Protein AF-A0A1G0DVR5-F1 (afdb_monomer)

Foldseek 3Di:
DDDDDPVVVVVVCVVVVDVNDDDPDPLVVQLLLLCLLVNPVDDPDRSPSNVSSVVVDVVVPDDDDDDPCWDADPNDIGRVSVSVVSNPDDDPPD

Radius of gyration: 15.61 Å; Cα contacts (8 Å, |Δi|>4): 63; chains: 1; bounding box: 48×39×32 Å

Mean predicted aligned error: 5.09 Å

Sequence (94 aa):
MRRASAVAVVRQMLEQNPNSPLTSSCGRLFDAAAGLLGVCAISAFEGQAAMTLEGLAERHGRIEPLHEGYTAKYGELDLLPLLKALSGIRDPDY

Structure (mmCIF, N/CA/C/O backbone):
data_AF-A0A1G0DVR5-F1
#
_entry.id   AF-A0A1G0DVR5-F1
#
loop_
_atom_site.group_PDB
_atom_site.id
_atom_site.type_symbol
_atom_site.label_atom_id
_atom_site.label_alt_id
_atom_site.label_comp_id
_atom_site.label_asym_id
_atom_site.label_entity_id
_atom_site.label_seq_id
_atom_site.pdbx_PDB_ins_code
_atom_site.Cartn_x
_atom_site.Cartn_y
_atom_site.Cartn_z
_atom_site.occupancy
_atom_site.B_iso_or_equiv
_atom_site.auth_seq_id
_atom_site.auth_comp_id
_atom_site.auth_asym_id
_atom_site.auth_atom_id
_atom_site.pdbx_PDB_model_num
ATOM 1 N N . MET A 1 1 ? -33.453 -9.999 10.724 1.00 46.62 1 MET A N 1
ATOM 2 C CA . MET A 1 1 ? -32.605 -8.800 10.536 1.00 46.62 1 MET A CA 1
ATOM 3 C C . MET A 1 1 ? -31.314 -9.248 9.845 1.00 46.62 1 MET A C 1
ATOM 5 O O . MET A 1 1 ? -30.582 -10.030 10.435 1.00 46.62 1 MET A O 1
ATOM 9 N N . ARG A 1 2 ? -31.081 -8.900 8.568 1.00 60.84 2 ARG A N 1
ATOM 10 C CA . ARG A 1 2 ? -29.847 -9.288 7.848 1.00 60.84 2 ARG A CA 1
ATOM 11 C C . ARG A 1 2 ? -28.702 -8.389 8.326 1.00 60.84 2 ARG A C 1
ATOM 13 O O . ARG A 1 2 ? -28.833 -7.173 8.250 1.00 60.84 2 ARG A O 1
ATOM 20 N N . ARG A 1 3 ? -27.607 -8.969 8.826 1.00 70.81 3 ARG A N 1
ATOM 21 C CA . ARG A 1 3 ? -26.373 -8.213 9.097 1.00 70.81 3 ARG A CA 1
ATOM 22 C C . ARG A 1 3 ? -25.757 -7.784 7.764 1.00 70.81 3 ARG A C 1
ATOM 24 O O . ARG A 1 3 ? -25.668 -8.602 6.848 1.00 70.81 3 ARG A O 1
ATOM 31 N N . ALA A 1 4 ? -25.351 -6.522 7.660 1.00 73.75 4 ALA A N 1
ATOM 32 C CA . ALA A 1 4 ? -24.520 -6.064 6.553 1.00 73.75 4 ALA A CA 1
ATOM 33 C C . ALA A 1 4 ? -23.175 -6.810 6.582 1.00 73.75 4 ALA A C 1
ATOM 35 O O . ALA A 1 4 ? -22.667 -7.132 7.660 1.00 73.75 4 ALA A O 1
ATOM 36 N N . SER A 1 5 ? -22.608 -7.112 5.413 1.00 91.62 5 SER A N 1
ATOM 37 C CA . SER A 1 5 ? -21.266 -7.696 5.341 1.00 91.62 5 SER A CA 1
ATOM 38 C C . SER A 1 5 ? -20.224 -6.678 5.812 1.00 91.62 5 SER A C 1
ATOM 40 O O . SER A 1 5 ? -20.413 -5.473 5.640 1.00 91.62 5 SER A O 1
ATOM 42 N N . ALA A 1 6 ? -19.102 -7.147 6.364 1.00 90.19 6 ALA A N 1
ATOM 43 C CA . ALA A 1 6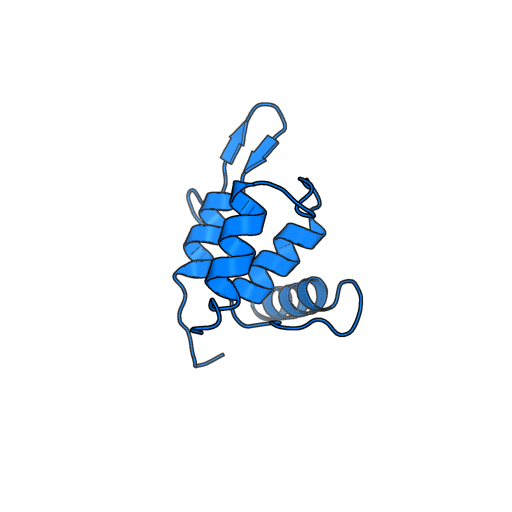 ? -18.008 -6.266 6.787 1.00 90.19 6 ALA A CA 1
ATOM 44 C C . ALA A 1 6 ? -17.539 -5.338 5.649 1.00 90.19 6 ALA A C 1
ATOM 46 O O . ALA A 1 6 ? -17.306 -4.155 5.871 1.00 90.19 6 ALA A O 1
ATOM 47 N N . VAL A 1 7 ? -17.510 -5.843 4.411 1.00 92.06 7 VAL A N 1
ATOM 48 C CA . VAL A 1 7 ? -17.181 -5.058 3.210 1.00 92.06 7 VAL A CA 1
ATOM 49 C C . VAL A 1 7 ? -18.162 -3.904 2.988 1.00 92.06 7 VAL A C 1
ATOM 51 O O . VAL A 1 7 ? -17.737 -2.792 2.684 1.00 92.06 7 VAL A O 1
ATOM 54 N N . ALA A 1 8 ? -19.469 -4.144 3.141 1.00 93.81 8 ALA A N 1
ATOM 55 C CA . ALA A 1 8 ? -20.475 -3.096 2.981 1.00 93.81 8 ALA A CA 1
ATOM 56 C C . ALA A 1 8 ? -20.334 -2.009 4.059 1.00 93.81 8 ALA A C 1
ATOM 58 O O . ALA A 1 8 ? -20.459 -0.826 3.752 1.00 93.81 8 ALA A O 1
ATOM 59 N N . VAL A 1 9 ? -20.013 -2.406 5.294 1.00 93.25 9 VAL A N 1
ATOM 60 C CA . VAL A 1 9 ? -19.779 -1.470 6.403 1.00 93.25 9 VAL A CA 1
ATOM 61 C C . VAL A 1 9 ? -18.536 -0.615 6.152 1.00 93.25 9 VAL A C 1
ATOM 63 O O . VAL A 1 9 ? -18.621 0.606 6.229 1.00 93.25 9 VAL A O 1
ATOM 66 N N . VAL A 1 10 ? -17.401 -1.223 5.789 1.00 93.25 10 VAL A N 1
ATOM 67 C CA . VAL A 1 10 ? -16.158 -0.482 5.503 1.00 93.25 10 VAL A CA 1
ATOM 68 C C . VAL A 1 10 ? -16.341 0.472 4.322 1.00 93.25 10 VAL A C 1
ATOM 70 O O . VAL A 1 10 ? -15.918 1.620 4.402 1.00 93.25 10 VAL A O 1
ATOM 73 N N . ARG A 1 11 ? -17.035 0.052 3.255 1.00 93.94 11 ARG A N 1
ATOM 74 C CA . ARG A 1 11 ? -17.364 0.938 2.126 1.00 93.94 11 ARG A CA 1
ATOM 75 C C . ARG A 1 11 ? -18.124 2.181 2.587 1.00 93.94 11 ARG A C 1
ATOM 77 O O . ARG A 1 11 ? -17.738 3.287 2.230 1.00 93.94 11 ARG A O 1
ATOM 84 N N . GLN A 1 12 ? -19.160 2.004 3.404 1.00 94.12 12 GLN A N 1
ATOM 85 C CA . GLN A 1 12 ? -19.936 3.124 3.930 1.00 94.12 12 GLN A CA 1
ATOM 86 C C . GLN A 1 12 ? -19.081 4.052 4.809 1.00 94.12 12 GLN A C 1
ATOM 88 O O . GLN A 1 12 ? -19.243 5.269 4.748 1.00 94.12 12 GLN A O 1
ATOM 93 N N . MET A 1 13 ? -18.156 3.500 5.604 1.00 93.81 13 MET A N 1
ATOM 94 C CA . MET A 1 13 ? -17.216 4.301 6.396 1.00 93.81 13 MET A CA 1
ATOM 95 C C . MET A 1 13 ? -16.279 5.131 5.513 1.00 93.81 13 MET A C 1
ATOM 97 O O . MET A 1 13 ? -16.045 6.295 5.813 1.00 93.81 13 MET A O 1
ATOM 101 N N . LEU A 1 14 ? -15.798 4.578 4.399 1.00 93.19 14 LEU A N 1
ATOM 102 C CA . LEU A 1 14 ? -14.966 5.321 3.449 1.00 93.19 14 LEU A CA 1
ATOM 103 C C . LEU A 1 14 ? -15.759 6.410 2.709 1.00 93.19 14 LEU A C 1
ATOM 105 O O . LEU A 1 14 ? -15.239 7.490 2.470 1.00 93.19 14 LEU A O 1
ATOM 109 N N . GLU A 1 15 ? -17.025 6.159 2.364 1.00 93.44 15 GLU A N 1
ATOM 110 C CA . GLU A 1 15 ? -17.876 7.134 1.661 1.00 93.44 15 GLU A CA 1
ATOM 111 C C . GLU A 1 15 ? -18.292 8.314 2.550 1.00 93.44 15 GLU A C 1
ATOM 113 O O . GLU A 1 15 ? -18.379 9.447 2.084 1.00 93.44 15 GLU A O 1
ATOM 118 N N . GLN A 1 16 ? -18.568 8.053 3.829 1.00 92.12 16 GLN A N 1
ATOM 119 C CA . GLN A 1 16 ? -19.030 9.070 4.782 1.00 92.12 16 GLN A CA 1
ATOM 120 C C . GLN A 1 16 ? -17.881 9.682 5.603 1.00 92.12 16 GLN A C 1
ATOM 122 O O . GLN A 1 16 ? -18.096 10.613 6.379 1.00 92.12 16 GLN A O 1
ATOM 127 N N . ASN A 1 17 ? -16.673 9.126 5.479 1.00 84.81 17 ASN A N 1
ATOM 128 C CA . ASN A 1 17 ? -15.475 9.423 6.262 1.00 84.81 17 ASN A CA 1
ATOM 129 C C . ASN A 1 17 ? -15.544 9.311 7.812 1.00 84.81 17 ASN A C 1
ATOM 131 O O . ASN A 1 17 ? -14.645 9.855 8.464 1.00 84.81 17 ASN A O 1
ATOM 135 N N . PRO A 1 18 ? -16.491 8.614 8.490 1.00 89.44 18 PRO A N 1
ATOM 136 C CA . PRO A 1 18 ? -16.335 8.366 9.921 1.00 89.44 18 PRO A CA 1
ATOM 137 C C . PRO A 1 18 ? -15.127 7.454 10.165 1.00 89.44 18 PRO A C 1
ATOM 139 O O . PRO A 1 18 ? -14.987 6.411 9.524 1.00 89.44 18 PRO A O 1
ATOM 142 N N . ASN A 1 19 ? -14.258 7.829 11.109 1.00 89.12 19 ASN A N 1
ATOM 143 C CA . ASN A 1 19 ? -13.068 7.055 11.497 1.00 89.12 19 ASN A CA 1
ATOM 144 C C . ASN A 1 19 ? -12.148 6.665 10.318 1.00 89.12 19 ASN A C 1
ATOM 146 O O . ASN A 1 19 ? -11.442 5.664 10.398 1.00 89.12 19 ASN A O 1
ATOM 150 N N . SER A 1 20 ? -12.163 7.449 9.236 1.00 92.81 20 SER A N 1
ATOM 151 C CA . SER A 1 20 ? -11.422 7.178 7.995 1.00 92.81 20 SER A CA 1
ATOM 152 C C . SER A 1 20 ? -10.548 8.383 7.605 1.00 92.81 20 SER A C 1
ATOM 154 O O . SER A 1 20 ? -10.755 8.968 6.543 1.00 92.81 20 SER A O 1
ATOM 156 N N . PRO A 1 21 ? -9.622 8.842 8.475 1.00 93.06 21 PRO A N 1
ATOM 157 C CA . PRO A 1 21 ? -8.795 10.004 8.167 1.00 93.06 21 PRO A CA 1
ATOM 158 C C . PRO A 1 21 ? -7.917 9.749 6.936 1.00 93.06 21 PRO A C 1
ATOM 160 O O . PRO A 1 21 ? -7.379 8.654 6.754 1.00 93.06 21 PRO A O 1
ATOM 163 N N . LEU A 1 22 ? -7.733 10.784 6.114 1.00 93.88 22 LEU A N 1
ATOM 164 C CA . LEU A 1 22 ? -6.791 10.743 4.997 1.00 93.88 22 LEU A CA 1
ATOM 165 C C . LEU A 1 22 ? -5.352 10.608 5.511 1.00 93.88 22 LEU A C 1
ATOM 167 O O . LEU A 1 22 ? -4.996 11.131 6.568 1.00 93.88 22 LEU A O 1
ATOM 171 N N . THR A 1 23 ? -4.508 9.929 4.737 1.00 94.19 23 THR A N 1
ATOM 172 C CA . THR A 1 23 ? -3.091 9.743 5.058 1.00 94.19 23 THR A CA 1
ATOM 173 C C . THR A 1 23 ? -2.239 9.772 3.796 1.00 94.19 23 THR A C 1
ATOM 175 O O . THR A 1 23 ? -2.631 9.237 2.764 1.00 94.19 23 THR A O 1
ATOM 178 N N . SER A 1 24 ? -1.055 10.374 3.900 1.00 94.50 24 SER A N 1
ATOM 179 C CA . SER A 1 24 ? 0.019 10.321 2.900 1.00 94.50 24 SER A CA 1
ATOM 180 C C . SER A 1 24 ? 1.147 9.365 3.315 1.00 94.50 24 SER A C 1
ATOM 182 O O . SER A 1 24 ? 2.257 9.424 2.789 1.00 94.50 24 SER A O 1
ATOM 184 N N . SER A 1 25 ? 0.896 8.496 4.300 1.00 95.06 25 SER A N 1
ATOM 185 C CA . SER A 1 25 ? 1.903 7.582 4.835 1.00 95.06 25 SER A CA 1
ATOM 186 C C . SER A 1 25 ? 2.358 6.566 3.787 1.00 95.06 25 SER A C 1
ATOM 188 O O . SER A 1 25 ? 1.584 5.718 3.343 1.00 95.06 25 SER A O 1
ATOM 190 N N . CYS A 1 26 ? 3.653 6.589 3.474 1.00 94.50 26 CYS A N 1
ATOM 191 C CA . CYS A 1 26 ? 4.283 5.590 2.616 1.00 94.50 26 CYS A CA 1
ATOM 192 C C . CYS A 1 26 ? 4.133 4.167 3.191 1.00 94.50 26 CYS A C 1
ATOM 194 O O . CYS A 1 26 ? 3.801 3.237 2.465 1.00 94.50 26 CYS A O 1
ATOM 196 N N . GLY A 1 27 ? 4.252 3.989 4.513 1.00 95.50 27 GLY A N 1
ATOM 197 C CA . GLY A 1 27 ? 4.054 2.681 5.152 1.00 95.50 27 GLY A CA 1
ATOM 198 C C . GLY A 1 27 ? 2.646 2.109 4.940 1.00 95.50 27 GLY A C 1
ATOM 199 O O . GLY A 1 27 ? 2.494 0.912 4.720 1.00 95.50 27 GLY A O 1
ATOM 200 N N . ARG A 1 28 ? 1.605 2.958 4.923 1.00 96.50 28 ARG A N 1
ATOM 201 C CA . ARG A 1 28 ? 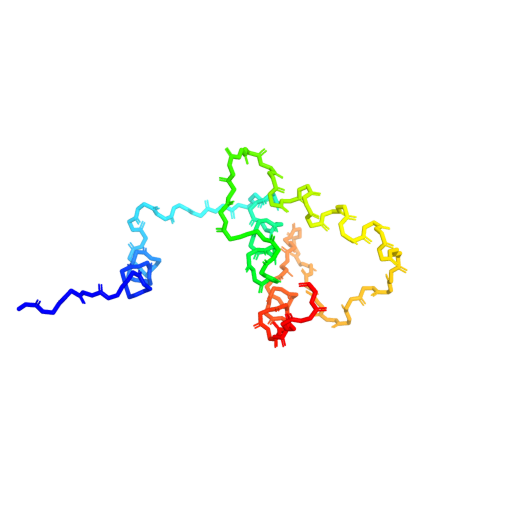0.235 2.516 4.598 1.00 96.50 28 ARG A CA 1
ATOM 202 C C . ARG A 1 28 ? 0.096 2.075 3.134 1.00 96.50 28 ARG A C 1
ATOM 204 O O . ARG A 1 28 ? -0.692 1.172 2.868 1.00 96.50 28 ARG A O 1
ATOM 211 N N . LEU A 1 29 ? 0.861 2.663 2.205 1.00 96.38 29 LEU A N 1
ATOM 212 C CA . LEU A 1 29 ? 0.903 2.227 0.800 1.00 96.38 29 LEU A CA 1
ATOM 213 C C . LEU A 1 29 ? 1.508 0.823 0.667 1.00 96.38 29 LEU A C 1
ATOM 215 O O . LEU A 1 29 ? 0.938 -0.015 -0.029 1.00 96.38 29 LEU A O 1
ATOM 219 N N . PHE A 1 30 ? 2.614 0.546 1.366 1.00 97.19 30 PHE A N 1
ATOM 220 C CA . PHE A 1 30 ? 3.222 -0.791 1.389 1.00 97.19 30 PHE A CA 1
ATOM 221 C C . PHE A 1 30 ? 2.302 -1.836 2.027 1.00 97.19 30 PHE A C 1
ATOM 223 O O . PHE A 1 30 ? 2.141 -2.923 1.477 1.00 97.19 30 PHE A O 1
ATOM 230 N N . ASP A 1 31 ? 1.632 -1.496 3.128 1.00 97.12 31 ASP A N 1
ATOM 231 C CA . ASP A 1 31 ? 0.641 -2.381 3.743 1.00 97.12 31 ASP A CA 1
ATOM 232 C C . ASP A 1 31 ? -0.532 -2.681 2.795 1.00 97.12 31 ASP A C 1
ATOM 234 O O . ASP A 1 31 ? -0.982 -3.823 2.713 1.00 97.12 31 ASP A O 1
ATOM 238 N N . ALA A 1 32 ? -1.005 -1.686 2.035 1.00 96.00 32 ALA A N 1
ATOM 239 C CA . ALA A 1 32 ? -2.046 -1.893 1.032 1.00 96.00 32 ALA A CA 1
ATOM 240 C C . ALA A 1 32 ? -1.578 -2.834 -0.090 1.00 96.00 32 ALA A C 1
ATOM 242 O O . ALA A 1 32 ? -2.311 -3.749 -0.459 1.00 96.00 32 ALA A O 1
ATOM 243 N N . ALA A 1 33 ? -0.356 -2.654 -0.599 1.00 96.75 33 ALA A N 1
ATOM 244 C CA . ALA A 1 33 ? 0.226 -3.545 -1.602 1.00 96.75 33 ALA A CA 1
ATOM 245 C C . ALA A 1 33 ? 0.356 -4.989 -1.083 1.00 96.75 33 ALA A C 1
ATOM 247 O O . ALA A 1 33 ? -0.053 -5.925 -1.768 1.00 96.75 33 ALA A O 1
ATOM 248 N N . ALA A 1 34 ? 0.849 -5.172 0.146 1.00 96.62 34 ALA A N 1
ATOM 249 C CA . ALA A 1 34 ? 0.976 -6.484 0.780 1.00 96.62 34 ALA A CA 1
ATOM 250 C C . ALA A 1 34 ? -0.387 -7.167 0.989 1.00 96.62 34 ALA A C 1
ATOM 252 O O . ALA A 1 34 ? -0.513 -8.372 0.775 1.00 96.62 34 ALA A O 1
ATOM 253 N N . GLY A 1 35 ? -1.416 -6.403 1.368 1.00 94.81 35 GLY A N 1
ATOM 254 C CA . GLY A 1 35 ? -2.782 -6.910 1.497 1.00 94.81 35 GLY A CA 1
ATOM 255 C C . GLY A 1 35 ? -3.400 -7.308 0.153 1.00 94.81 35 GLY A C 1
ATOM 256 O O . GLY A 1 3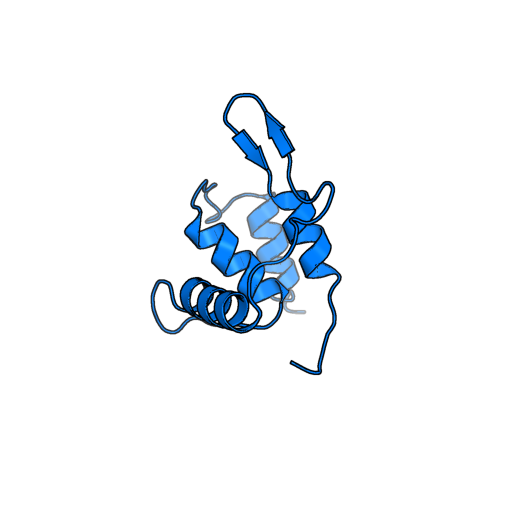5 ? -4.022 -8.363 0.058 1.00 94.81 35 GLY A O 1
ATOM 257 N N . LEU A 1 36 ? -3.200 -6.501 -0.898 1.00 94.75 36 LEU A N 1
ATOM 258 C CA . LEU A 1 36 ? -3.684 -6.791 -2.255 1.00 94.75 36 LEU A CA 1
ATOM 259 C C . LEU A 1 36 ? -3.054 -8.055 -2.846 1.00 94.75 36 LEU A C 1
ATOM 261 O O . LEU A 1 36 ? -3.747 -8.825 -3.502 1.00 94.75 36 LEU A O 1
ATOM 265 N N . LEU A 1 37 ? -1.764 -8.269 -2.587 1.00 94.38 37 LEU A N 1
ATOM 266 C CA . LEU A 1 37 ? -1.016 -9.443 -3.036 1.00 94.38 37 LEU A CA 1
ATOM 267 C C . LEU A 1 37 ? -1.245 -10.688 -2.164 1.00 94.38 37 LEU A C 1
ATOM 269 O O . LEU A 1 37 ? -0.655 -11.726 -2.431 1.00 94.38 37 LEU A O 1
ATOM 273 N N . GLY A 1 38 ? -2.046 -10.597 -1.098 1.00 93.31 38 GLY A N 1
ATOM 274 C CA . GLY A 1 38 ? -2.272 -11.715 -0.175 1.00 93.31 38 GLY A CA 1
ATOM 275 C C . GLY A 1 38 ? -1.081 -12.054 0.733 1.00 93.31 38 GLY A C 1
ATOM 276 O O . GLY A 1 38 ? -1.164 -13.003 1.505 1.00 93.31 38 GLY A O 1
ATOM 277 N N . VAL A 1 39 ? -0.007 -11.258 0.706 1.00 94.94 39 VAL A N 1
ATOM 278 C CA . VAL A 1 39 ? 1.223 -11.467 1.490 1.00 94.94 39 VAL A CA 1
ATOM 279 C C . VAL A 1 39 ? 0.969 -11.322 2.990 1.00 94.94 39 VAL A C 1
ATOM 281 O O . VAL A 1 39 ? 1.487 -12.088 3.799 1.00 94.94 39 VAL A O 1
ATOM 284 N N . CYS A 1 40 ? 0.183 -10.319 3.386 1.00 95.25 40 CYS A N 1
ATOM 285 C CA . CYS A 1 40 ? -0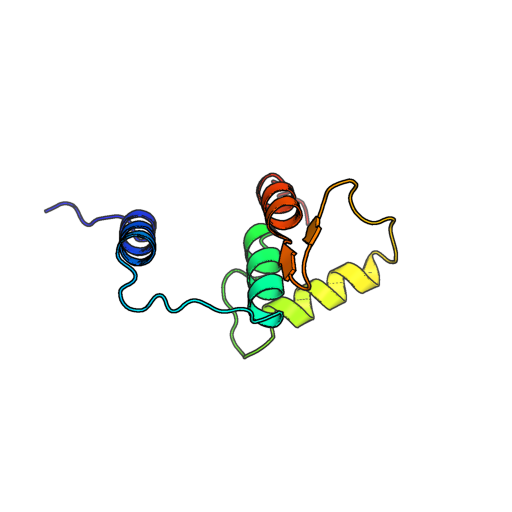.139 -10.080 4.788 1.00 95.25 40 CYS A CA 1
ATOM 286 C C . CYS A 1 40 ? -1.541 -9.479 4.925 1.00 95.25 40 CYS A C 1
ATOM 288 O O . CYS A 1 40 ? -1.746 -8.287 4.708 1.00 95.25 40 CYS A O 1
ATOM 290 N N . ALA A 1 41 ? -2.517 -10.314 5.292 1.00 92.56 41 ALA A N 1
ATOM 291 C CA . ALA A 1 41 ? -3.889 -9.868 5.543 1.00 92.56 41 ALA A CA 1
ATOM 292 C C . ALA A 1 41 ? -4.085 -9.288 6.957 1.00 92.56 41 ALA A C 1
ATOM 294 O O . ALA A 1 41 ? -4.956 -8.445 7.166 1.00 92.56 41 ALA A O 1
ATOM 295 N N . ILE A 1 42 ? -3.301 -9.758 7.936 1.00 95.50 42 ILE A N 1
ATOM 296 C CA . ILE A 1 42 ? -3.365 -9.333 9.340 1.00 95.50 42 ILE A CA 1
ATOM 297 C C . ILE A 1 42 ? -1.937 -9.188 9.869 1.00 95.50 42 ILE A C 1
ATOM 299 O O . ILE A 1 42 ? -1.216 -10.179 9.989 1.00 95.50 42 ILE A O 1
ATOM 303 N N . SER A 1 43 ? -1.556 -7.962 10.224 1.00 95.62 43 SER A N 1
ATOM 304 C CA . SER A 1 43 ? -0.281 -7.664 10.881 1.00 95.62 43 SER A CA 1
ATOM 305 C C . SER A 1 43 ? -0.400 -7.846 12.398 1.00 95.62 43 SER A C 1
ATOM 307 O O . SER A 1 43 ? -1.320 -7.322 13.022 1.00 95.62 43 SER A O 1
ATOM 309 N N . ALA A 1 44 ? 0.548 -8.558 13.001 1.00 97.00 44 ALA A N 1
ATOM 310 C CA . ALA A 1 44 ? 0.699 -8.744 14.443 1.00 97.00 44 ALA A CA 1
ATOM 311 C C . ALA A 1 44 ? 1.501 -7.614 15.113 1.00 97.00 44 ALA A C 1
ATOM 313 O O . ALA A 1 44 ? 1.374 -7.404 16.318 1.00 97.00 44 ALA A O 1
ATOM 314 N N . PHE A 1 45 ? 2.321 -6.890 14.347 1.00 96.81 45 PHE A N 1
ATOM 315 C CA . PHE A 1 45 ? 3.102 -5.747 14.819 1.00 96.81 45 PHE A CA 1
ATOM 316 C C . PHE A 1 45 ? 3.230 -4.667 13.737 1.00 96.81 45 PHE A C 1
ATOM 318 O O . PHE A 1 45 ? 2.967 -4.904 12.554 1.00 96.81 45 PHE A O 1
ATOM 325 N N . GLU A 1 46 ? 3.615 -3.460 14.151 1.00 96.38 46 GLU A N 1
ATOM 326 C CA . GLU A 1 46 ? 3.781 -2.318 13.253 1.00 96.38 46 GLU A CA 1
ATOM 327 C C . GLU A 1 46 ? 4.903 -2.569 12.237 1.00 96.38 46 GLU A C 1
ATOM 329 O O . GLU A 1 46 ? 6.015 -2.942 12.598 1.00 96.38 46 GLU A O 1
ATOM 334 N N . GLY A 1 47 ? 4.595 -2.376 10.953 1.00 95.44 47 GLY A N 1
ATOM 335 C CA . GLY A 1 47 ? 5.550 -2.552 9.857 1.00 95.44 47 GLY A CA 1
ATOM 336 C C . GLY A 1 47 ? 5.680 -3.981 9.321 1.00 95.44 47 GLY A C 1
ATOM 337 O O . GLY A 1 47 ? 6.333 -4.161 8.299 1.00 95.44 47 GLY A O 1
ATOM 338 N N . GLN A 1 48 ? 5.029 -4.988 9.923 1.00 97.94 48 GLN A N 1
ATOM 339 C CA . GLN A 1 48 ? 5.153 -6.385 9.478 1.00 97.94 48 GLN A CA 1
ATOM 340 C C . GLN A 1 48 ? 4.852 -6.576 7.984 1.00 97.94 48 GLN A C 1
ATOM 342 O O . GLN A 1 48 ? 5.619 -7.240 7.285 1.00 97.94 48 GLN A O 1
ATOM 347 N N . ALA A 1 49 ? 3.733 -6.033 7.497 1.00 97.50 49 ALA A N 1
ATOM 348 C CA . ALA A 1 49 ? 3.309 -6.204 6.110 1.00 97.50 49 ALA A CA 1
ATOM 349 C C . ALA A 1 49 ? 4.322 -5.592 5.129 1.00 97.50 49 ALA A C 1
ATOM 351 O O . ALA A 1 49 ? 4.760 -6.278 4.205 1.00 97.50 49 ALA A O 1
ATOM 352 N N . ALA A 1 50 ? 4.764 -4.356 5.385 1.00 96.62 50 ALA A N 1
ATOM 353 C CA . ALA A 1 50 ? 5.815 -3.701 4.609 1.00 96.62 50 ALA A CA 1
ATOM 354 C C . ALA A 1 50 ? 7.140 -4.488 4.617 1.00 96.62 50 ALA A C 1
ATOM 356 O O . ALA A 1 50 ? 7.668 -4.778 3.548 1.00 96.62 50 ALA A O 1
ATOM 357 N N . MET A 1 51 ? 7.633 -4.906 5.790 1.00 97.50 51 MET A N 1
ATOM 358 C CA . MET A 1 51 ? 8.884 -5.676 5.912 1.00 97.50 51 MET A CA 1
ATOM 359 C C . MET A 1 51 ? 8.808 -7.030 5.192 1.00 97.50 51 MET A C 1
ATOM 361 O O . MET A 1 51 ? 9.772 -7.476 4.576 1.00 97.50 51 MET A O 1
ATOM 365 N N . THR A 1 52 ? 7.654 -7.700 5.260 1.00 97.81 52 THR A N 1
ATOM 366 C CA . THR A 1 52 ? 7.454 -8.990 4.585 1.00 97.81 52 THR A CA 1
ATOM 367 C C . THR A 1 52 ? 7.469 -8.809 3.068 1.00 97.81 52 THR A C 1
ATOM 369 O O . THR A 1 52 ? 8.132 -9.569 2.365 1.00 97.81 52 THR A O 1
ATOM 372 N N . LEU A 1 53 ? 6.774 -7.784 2.563 1.00 97.12 53 LEU A N 1
ATOM 373 C CA . LEU A 1 53 ? 6.754 -7.458 1.140 1.00 97.12 53 LEU A CA 1
ATOM 374 C C . LEU A 1 53 ? 8.146 -7.062 0.623 1.00 97.12 53 LEU A C 1
ATOM 376 O O . LEU A 1 53 ? 8.548 -7.525 -0.443 1.00 97.12 53 LEU A O 1
ATOM 380 N N . GLU A 1 54 ? 8.894 -6.262 1.385 1.00 97.19 54 GLU A N 1
ATOM 381 C CA . GLU A 1 54 ? 10.282 -5.898 1.081 1.00 97.19 54 GLU A CA 1
ATOM 382 C C . GLU A 1 54 ? 11.165 -7.143 0.951 1.00 97.19 54 GLU A C 1
ATOM 384 O O . GLU A 1 54 ? 11.797 -7.335 -0.085 1.00 97.19 54 GLU A O 1
ATOM 389 N N . GLY A 1 55 ? 11.130 -8.050 1.932 1.00 97.81 55 GLY A N 1
ATOM 390 C CA . GLY A 1 55 ?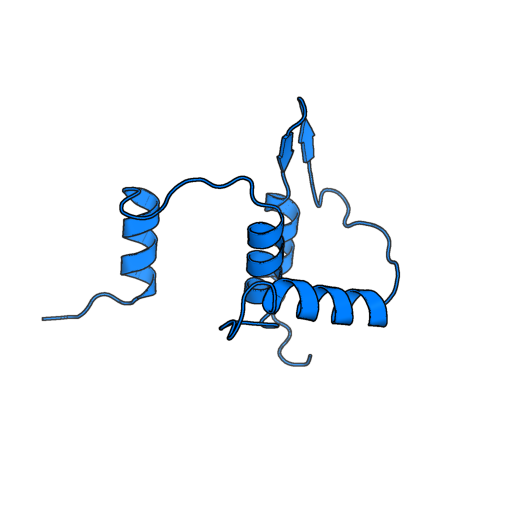 11.930 -9.275 1.892 1.00 97.81 55 GLY A CA 1
ATOM 391 C C . GLY A 1 55 ? 11.595 -10.198 0.711 1.00 97.81 55 GLY A C 1
ATOM 392 O O . GLY A 1 55 ? 12.477 -10.895 0.206 1.00 97.81 55 GLY A O 1
ATOM 393 N N . LEU A 1 56 ? 10.342 -10.213 0.241 1.00 96.50 56 LEU A N 1
ATOM 394 C CA . LEU A 1 56 ? 9.957 -10.929 -0.982 1.00 96.50 56 LEU A CA 1
ATOM 395 C C . LEU A 1 56 ? 10.511 -10.243 -2.237 1.00 96.50 56 LEU A C 1
ATOM 397 O O . LEU A 1 56 ? 11.074 -10.915 -3.103 1.00 96.50 56 LEU A O 1
ATOM 401 N N . ALA A 1 57 ? 10.392 -8.916 -2.320 1.00 95.38 57 ALA A N 1
ATOM 402 C CA . ALA A 1 57 ? 10.905 -8.131 -3.439 1.00 95.38 57 ALA A CA 1
ATOM 403 C C . ALA A 1 57 ? 12.437 -8.223 -3.551 1.00 95.38 57 ALA A C 1
ATOM 405 O O . ALA A 1 57 ? 12.964 -8.416 -4.647 1.00 95.38 57 ALA A O 1
ATOM 406 N N . GLU A 1 58 ? 13.158 -8.169 -2.428 1.00 97.06 58 GLU A N 1
ATOM 407 C CA . GLU A 1 58 ? 14.615 -8.332 -2.387 1.00 97.06 58 GLU A CA 1
ATOM 408 C C . GLU A 1 58 ? 15.062 -9.701 -2.909 1.00 97.06 58 GLU A C 1
ATOM 410 O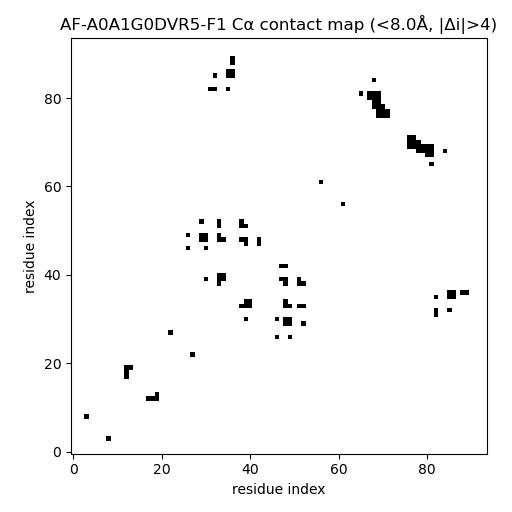 O . GLU A 1 58 ? 16.023 -9.786 -3.674 1.00 97.06 58 GLU A O 1
ATOM 415 N N . ARG A 1 59 ? 14.352 -10.777 -2.538 1.00 96.81 59 ARG A N 1
ATOM 416 C CA . ARG A 1 59 ? 14.646 -12.141 -3.011 1.00 96.81 59 ARG A CA 1
ATOM 417 C C . ARG A 1 59 ? 14.410 -12.312 -4.505 1.00 96.81 59 ARG A C 1
ATOM 419 O O . ARG A 1 59 ? 15.130 -13.080 -5.136 1.00 96.81 59 ARG A O 1
ATOM 426 N N . HIS A 1 60 ? 13.401 -11.638 -5.054 1.00 94.44 60 HIS A N 1
ATOM 427 C CA . HIS A 1 60 ? 13.144 -11.643 -6.493 1.00 94.44 60 HIS A CA 1
ATOM 428 C C . HIS A 1 60 ? 14.228 -10.870 -7.257 1.00 94.44 60 HIS A C 1
ATOM 430 O O . HIS A 1 60 ? 14.664 -11.290 -8.328 1.00 94.44 60 HIS A O 1
ATOM 436 N N . GLY A 1 61 ? 14.704 -9.769 -6.675 1.00 94.94 61 GLY A N 1
ATOM 437 C CA . GLY A 1 61 ? 15.725 -8.915 -7.261 1.00 94.94 61 GLY A CA 1
ATOM 438 C C . GLY A 1 61 ? 15.146 -7.779 -8.103 1.00 94.94 61 GLY A C 1
ATOM 439 O O . GLY A 1 61 ? 13.935 -7.615 -8.263 1.00 94.94 61 GLY A O 1
ATOM 440 N N . ARG A 1 62 ? 16.044 -6.933 -8.613 1.00 95.06 62 ARG A N 1
ATOM 441 C CA . ARG A 1 62 ? 15.667 -5.711 -9.326 1.00 95.06 62 ARG A CA 1
ATOM 442 C C . ARG A 1 62 ? 15.062 -6.038 -10.688 1.00 95.06 62 ARG A C 1
ATOM 444 O O . ARG A 1 62 ? 15.694 -6.699 -11.506 1.00 95.06 62 ARG A O 1
ATOM 451 N N . ILE A 1 63 ? 13.890 -5.470 -10.937 1.00 94.62 63 ILE A N 1
ATOM 452 C CA . ILE A 1 63 ? 13.224 -5.477 -12.238 1.00 94.62 63 ILE A CA 1
ATOM 453 C C . ILE A 1 63 ? 13.036 -4.048 -12.741 1.00 94.62 63 ILE A C 1
ATOM 455 O O . ILE A 1 63 ? 13.157 -3.082 -11.979 1.00 94.62 63 ILE A O 1
ATOM 459 N N . GLU A 1 64 ? 12.727 -3.922 -14.028 1.00 95.62 64 GLU A N 1
ATOM 460 C CA . GLU A 1 64 ? 12.287 -2.645 -14.576 1.00 95.62 64 GLU A CA 1
ATOM 461 C C . GLU A 1 64 ? 10.953 -2.222 -13.942 1.00 95.62 64 GLU A C 1
ATOM 463 O O . GLU A 1 64 ? 10.069 -3.066 -13.750 1.00 95.62 64 GLU A O 1
ATOM 468 N N . PRO A 1 65 ? 10.781 -0.931 -13.605 1.00 92.81 65 PRO A N 1
ATOM 469 C CA . PRO A 1 65 ? 9.516 -0.430 -13.091 1.00 92.81 65 PRO A CA 1
ATOM 470 C C . PRO A 1 65 ? 8.364 -0.691 -14.065 1.00 92.81 65 PRO A C 1
ATOM 472 O O . PRO A 1 65 ? 8.525 -0.605 -15.284 1.00 92.81 65 PRO A O 1
ATOM 475 N N . LEU A 1 66 ? 7.172 -0.942 -13.519 1.00 93.19 66 LEU A N 1
ATOM 476 C CA . LEU A 1 66 ? 5.963 -1.089 -14.323 1.00 93.19 66 LEU A CA 1
ATOM 477 C C . LEU A 1 66 ? 5.726 0.178 -15.160 1.00 93.19 66 LEU A C 1
ATOM 479 O O . LEU A 1 66 ? 5.608 1.278 -14.612 1.00 93.19 66 LEU A O 1
ATOM 483 N N . HIS A 1 67 ? 5.627 0.014 -16.482 1.00 95.56 67 HIS A N 1
ATOM 484 C CA . HIS A 1 67 ? 5.267 1.103 -17.387 1.00 95.56 67 HIS A CA 1
ATOM 485 C C . HIS A 1 67 ? 3.910 1.693 -16.978 1.00 95.56 67 HIS A C 1
ATOM 487 O O . HIS A 1 67 ? 2.958 0.947 -16.765 1.00 95.56 67 HIS A O 1
ATOM 493 N N . GLU A 1 68 ? 3.844 3.018 -16.821 1.00 95.19 68 GLU A N 1
ATOM 494 C CA . GLU A 1 68 ? 2.656 3.739 -16.321 1.00 95.19 68 GLU A CA 1
ATOM 495 C C . GLU A 1 68 ? 2.160 3.284 -14.932 1.00 95.19 68 GLU A C 1
ATOM 497 O O . GLU A 1 68 ? 1.030 3.569 -14.538 1.00 95.19 68 GLU A O 1
ATOM 502 N N . GLY A 1 69 ? 3.012 2.624 -14.139 1.00 95.62 69 GLY A N 1
ATOM 503 C CA . GLY A 1 69 ? 2.671 2.190 -12.781 1.00 95.62 69 GLY A CA 1
ATOM 504 C C . GLY A 1 69 ? 2.508 3.341 -11.785 1.00 95.62 69 GLY A C 1
ATOM 505 O O . GLY A 1 69 ? 1.936 3.162 -10.714 1.00 95.62 69 GLY A O 1
ATOM 506 N N . TYR A 1 70 ? 2.978 4.540 -12.111 1.00 96.56 70 TYR A N 1
ATOM 507 C CA . TYR A 1 70 ? 2.837 5.703 -11.248 1.00 96.56 70 TYR A CA 1
ATOM 508 C C . TYR A 1 70 ? 2.766 6.987 -12.063 1.00 96.56 70 TYR A C 1
ATOM 510 O O . TYR A 1 70 ? 3.226 7.050 -13.205 1.00 96.56 70 TYR A O 1
ATOM 518 N N . THR A 1 71 ? 2.230 8.037 -11.447 1.00 96.94 71 THR A N 1
ATOM 519 C CA . THR A 1 71 ? 2.375 9.402 -11.956 1.00 96.94 71 THR A CA 1
ATOM 520 C C . THR A 1 71 ? 3.024 10.281 -10.897 1.00 96.94 71 THR A C 1
ATOM 522 O O . THR A 1 71 ? 2.853 10.054 -9.704 1.00 96.94 71 THR A O 1
ATOM 525 N N . ALA A 1 72 ? 3.808 11.268 -11.326 1.00 95.94 72 ALA A N 1
ATOM 526 C CA . ALA A 1 72 ? 4.409 12.247 -10.430 1.00 95.94 72 ALA A CA 1
ATOM 527 C C . ALA A 1 72 ? 4.171 13.646 -10.997 1.00 95.94 72 ALA A C 1
ATOM 529 O O . ALA A 1 72 ? 4.651 13.967 -12.087 1.00 95.94 72 ALA A O 1
ATOM 530 N N . LYS A 1 73 ? 3.390 14.468 -10.292 1.00 96.00 73 LYS A N 1
ATOM 531 C CA . LYS A 1 73 ? 3.030 15.826 -10.723 1.00 96.00 73 LYS A CA 1
ATOM 532 C C . LYS A 1 73 ? 2.999 16.756 -9.522 1.00 96.00 73 LYS A C 1
ATOM 534 O O . LYS A 1 73 ? 2.471 16.398 -8.483 1.00 96.00 73 LYS A O 1
ATOM 539 N N . TYR A 1 74 ? 3.564 17.953 -9.670 1.00 94.56 74 TYR A N 1
ATOM 540 C CA . TYR A 1 74 ? 3.532 19.001 -8.638 1.00 94.56 74 TYR A CA 1
ATOM 541 C C . TYR A 1 74 ? 4.014 18.554 -7.241 1.00 94.56 74 TYR A C 1
ATOM 543 O O . TYR A 1 74 ? 3.537 19.055 -6.232 1.00 94.56 74 TYR A O 1
ATOM 551 N N . GLY A 1 75 ? 4.976 17.624 -7.177 1.00 93.81 75 GLY A N 1
ATOM 552 C CA . GLY A 1 75 ? 5.490 17.086 -5.910 1.00 93.81 75 GLY A CA 1
ATOM 553 C C . GLY A 1 75 ? 4.628 15.983 -5.286 1.00 93.81 75 GLY A C 1
ATOM 554 O O . GLY A 1 75 ? 4.994 15.458 -4.239 1.00 93.81 75 GLY A O 1
ATOM 555 N N . GLU A 1 76 ? 3.531 15.594 -5.933 1.00 95.62 76 GLU A N 1
ATOM 556 C CA .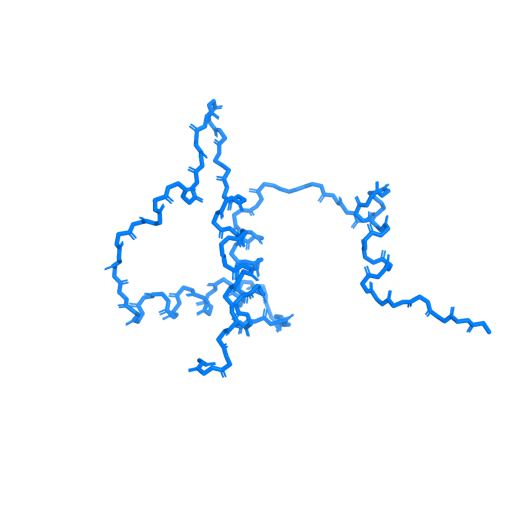 GLU A 1 76 ? 2.691 14.470 -5.531 1.00 95.62 76 GLU A CA 1
ATOM 557 C C . GLU A 1 76 ? 3.029 13.229 -6.358 1.00 95.62 76 GLU A C 1
ATOM 559 O O . GLU A 1 76 ? 3.093 13.279 -7.591 1.00 95.62 76 GLU A O 1
ATOM 564 N N . LEU A 1 77 ? 3.250 12.113 -5.661 1.00 95.88 77 LEU A N 1
ATOM 565 C CA . LEU A 1 77 ? 3.426 10.787 -6.240 1.00 95.88 77 LEU A CA 1
ATOM 566 C C . LEU A 1 77 ? 2.110 10.015 -6.108 1.00 95.88 77 LEU A C 1
ATOM 568 O O . LEU A 1 77 ? 1.665 9.737 -4.996 1.00 95.88 77 LEU A O 1
ATOM 572 N N . ASP A 1 78 ? 1.524 9.632 -7.238 1.00 95.81 78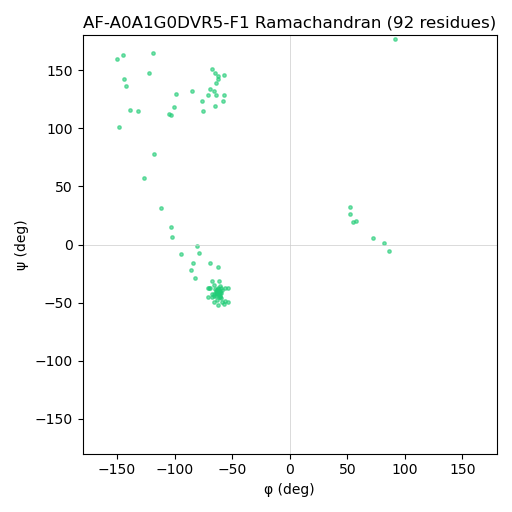 ASP A N 1
ATOM 573 C CA . ASP A 1 78 ? 0.333 8.790 -7.299 1.00 95.81 78 ASP A CA 1
ATOM 574 C C . ASP A 1 78 ? 0.710 7.363 -7.717 1.00 95.81 78 ASP A C 1
ATOM 576 O O . ASP A 1 78 ? 1.125 7.114 -8.854 1.00 95.81 78 ASP A O 1
ATOM 580 N N . LEU A 1 79 ? 0.554 6.432 -6.774 1.00 96.94 79 LEU A N 1
ATOM 581 C CA . LEU A 1 79 ? 0.790 4.994 -6.935 1.00 96.94 79 LEU A CA 1
ATOM 582 C C . LEU A 1 79 ? -0.511 4.194 -7.109 1.00 96.94 79 LEU A C 1
ATOM 584 O O . LEU A 1 79 ? -0.471 2.964 -7.139 1.00 96.94 79 LEU A O 1
ATOM 588 N N . LEU A 1 80 ? -1.671 4.846 -7.239 1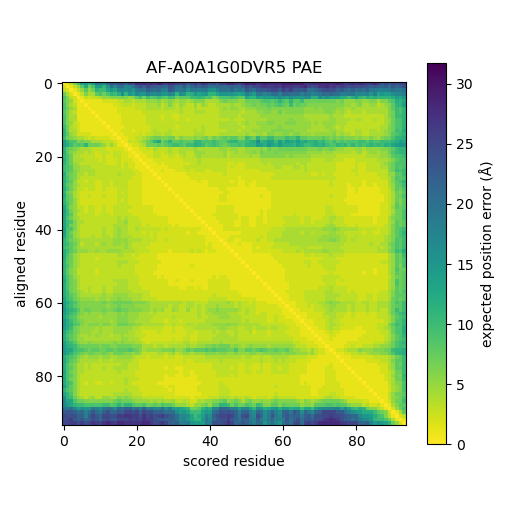.00 95.69 80 LEU A N 1
ATOM 589 C CA . LEU A 1 80 ? -2.927 4.148 -7.516 1.00 95.69 80 LEU A CA 1
ATOM 590 C C . LEU A 1 80 ? -2.877 3.287 -8.789 1.00 95.69 80 LEU A C 1
ATOM 592 O O . LEU A 1 80 ? -3.444 2.191 -8.742 1.00 95.69 80 LEU A O 1
ATOM 596 N N . PRO A 1 81 ? -2.207 3.683 -9.896 1.00 96.44 81 PRO A N 1
ATOM 597 C CA . PRO A 1 81 ? -2.074 2.805 -11.059 1.00 96.44 81 PRO A CA 1
ATOM 598 C C . PRO A 1 81 ? -1.359 1.487 -10.723 1.00 96.44 81 PRO A C 1
ATOM 600 O O . PRO A 1 81 ? -1.838 0.420 -11.110 1.00 96.44 81 PRO A O 1
ATOM 603 N N . LEU A 1 82 ? -0.286 1.538 -9.925 1.00 96.06 82 LEU A N 1
ATOM 604 C CA . LEU A 1 82 ? 0.419 0.356 -9.429 1.00 96.06 82 LEU A CA 1
ATOM 605 C C . LEU A 1 82 ? -0.491 -0.501 -8.548 1.00 96.06 82 LEU A C 1
ATOM 607 O O . LEU A 1 82 ? -0.647 -1.688 -8.816 1.00 96.06 82 LEU A O 1
ATOM 611 N N . LEU A 1 83 ? -1.135 0.081 -7.531 1.00 96.44 83 LEU A N 1
ATOM 612 C CA . LEU A 1 83 ? -2.026 -0.672 -6.637 1.00 96.44 83 LEU A CA 1
ATOM 613 C C . LEU A 1 83 ? -3.186 -1.324 -7.407 1.00 96.44 83 LEU A C 1
ATOM 615 O O . LEU A 1 83 ? -3.558 -2.465 -7.134 1.00 96.44 83 LEU A O 1
ATOM 619 N N . LYS A 1 84 ? -3.721 -0.640 -8.424 1.00 95.75 84 LYS A N 1
ATOM 620 C CA . LYS A 1 84 ? -4.730 -1.200 -9.329 1.00 95.75 84 LYS A CA 1
ATOM 621 C C . LYS A 1 84 ? -4.191 -2.410 -10.092 1.00 95.75 84 LYS A C 1
ATOM 623 O O . LYS A 1 84 ? -4.888 -3.422 -10.151 1.00 95.75 84 LYS A O 1
ATOM 628 N N . ALA A 1 85 ? -2.977 -2.332 -10.637 1.00 94.69 85 ALA A N 1
ATOM 629 C CA . ALA A 1 85 ? -2.340 -3.470 -11.294 1.00 94.69 85 ALA A CA 1
ATOM 630 C C . ALA A 1 85 ? -2.173 -4.660 -10.330 1.00 94.69 85 ALA A C 1
ATOM 632 O O . ALA A 1 85 ? -2.580 -5.769 -10.669 1.00 94.69 85 ALA A O 1
ATOM 633 N N . LEU A 1 86 ? -1.686 -4.418 -9.106 1.00 94.00 86 LEU A N 1
ATOM 634 C CA . LEU A 1 86 ? -1.519 -5.461 -8.085 1.00 94.00 86 LEU A CA 1
ATOM 635 C C . LEU A 1 86 ? -2.850 -6.127 -7.707 1.00 94.00 86 LEU A C 1
ATOM 637 O O . LEU A 1 86 ? -2.910 -7.343 -7.592 1.00 94.00 86 LEU A O 1
ATOM 641 N N . SER A 1 87 ? -3.941 -5.360 -7.592 1.00 93.25 87 SER A N 1
ATOM 642 C CA . SER A 1 87 ? -5.274 -5.903 -7.271 1.00 93.25 87 SER A CA 1
ATOM 643 C C . SER A 1 87 ? -5.838 -6.880 -8.314 1.00 93.25 87 SER A C 1
ATOM 645 O O . SER A 1 87 ? -6.773 -7.631 -8.026 1.00 93.25 87 SER A O 1
ATOM 647 N N . GLY A 1 88 ? -5.307 -6.845 -9.540 1.00 88.56 88 GLY A N 1
ATOM 648 C CA . GLY A 1 88 ? -5.676 -7.764 -10.613 1.00 88.56 88 GLY A CA 1
ATOM 649 C C . GLY A 1 88 ? -4.914 -9.088 -10.565 1.00 88.56 88 GLY A C 1
ATOM 650 O O . GLY A 1 88 ? -5.341 -10.047 -11.209 1.00 88.56 88 GLY A O 1
ATOM 651 N N . ILE A 1 89 ? -3.818 -9.152 -9.805 1.00 85.12 89 ILE A N 1
ATOM 652 C CA . ILE A 1 89 ? -3.007 -10.356 -9.652 1.00 85.12 89 ILE A CA 1
ATOM 653 C C . ILE A 1 89 ? -3.770 -11.309 -8.737 1.00 85.12 89 ILE A C 1
ATOM 655 O O . ILE A 1 89 ? -4.033 -11.023 -7.573 1.00 85.12 89 ILE A O 1
ATOM 659 N N . ARG A 1 90 ? -4.170 -12.447 -9.297 1.00 65.44 90 ARG A N 1
ATOM 660 C CA . ARG A 1 90 ? -4.761 -13.559 -8.556 1.00 65.44 90 ARG A CA 1
ATOM 661 C C . ARG A 1 90 ? -3.836 -14.740 -8.725 1.00 65.44 90 ARG A C 1
ATOM 663 O O . ARG A 1 90 ? -4.101 -15.587 -9.573 1.00 65.44 90 ARG A O 1
ATOM 670 N N . ASP A 1 91 ? -2.745 -14.747 -7.979 1.00 57.94 91 ASP A N 1
ATOM 671 C CA . ASP A 1 91 ? -1.876 -15.911 -7.959 1.00 57.94 91 ASP A CA 1
ATOM 672 C C . ASP A 1 91 ? -2.117 -16.690 -6.660 1.00 57.94 91 ASP A C 1
ATOM 674 O O . ASP A 1 91 ? -1.871 -16.146 -5.583 1.00 57.94 91 ASP A O 1
ATOM 678 N N . PRO A 1 92 ? -2.699 -17.902 -6.720 1.00 46.56 92 PRO A N 1
ATOM 679 C CA . PRO A 1 92 ? -2.792 -18.795 -5.571 1.00 46.56 92 PRO A CA 1
ATOM 680 C C . PRO A 1 92 ? -1.476 -19.541 -5.282 1.00 46.56 92 PRO A C 1
ATOM 682 O O . PRO A 1 92 ? -1.417 -20.219 -4.260 1.00 46.56 92 PRO A O 1
ATOM 685 N N . ASP A 1 93 ? -0.459 -19.427 -6.150 1.00 40.59 93 ASP A N 1
ATOM 686 C CA . ASP A 1 93 ? 0.755 -20.255 -6.120 1.00 40.59 93 ASP A CA 1
ATOM 687 C C . ASP A 1 93 ? 2.040 -19.484 -5.735 1.00 40.59 93 ASP A C 1
ATOM 689 O O . ASP A 1 93 ? 3.147 -19.856 -6.137 1.00 40.59 93 ASP A O 1
ATOM 693 N N . TYR A 1 94 ? 1.906 -18.451 -4.893 1.00 44.69 94 TYR A N 1
ATOM 694 C CA . TYR A 1 94 ? 3.000 -17.954 -4.045 1.00 44.69 94 TYR A CA 1
ATOM 695 C C . TYR A 1 94 ? 2.708 -18.199 -2.563 1.00 44.69 94 TYR A C 1
ATOM 697 O O . TYR A 1 94 ? 1.560 -17.939 -2.135 1.00 44.69 94 TYR A O 1
#

Solvent-accessible surface area (backbone atoms only — not comparable to full-atom values): 5899 Å² total; per-residue (Å²): 135,85,79,77,54,71,67,59,52,53,50,50,28,63,75,70,44,59,96,47,80,86,78,86,54,65,67,60,52,38,34,50,49,16,38,46,64,63,75,33,85,74,68,93,52,92,61,46,29,36,54,54,46,48,58,53,48,62,71,74,47,94,72,83,78,64,84,77,27,55,49,76,55,98,91,44,78,43,51,62,53,35,50,54,55,43,60,68,55,81,71,90,87,117

pLDDT: mean 91.05, std 12.07, range [40.59, 97.94]

Secondary structure (DSSP, 8-state):
-PPPPHHHHHHHHHHH-TT------HHHHHHHHHHHTTS-SS-SSTTHHHHHHHHHHHHH---PPPTTS-EEETTEEE-HHHHHHHHT---S--